Protein AF-A0A9W8ECS5-F1 (afdb_monomer_lite)

Radius of gyration: 19.47 Å; chains: 1; bounding box: 36×25×58 Å

pLDDT: mean 90.39, std 10.83, range [47.31, 98.0]

Organism: NCBI:txid2663907

Structure (mmCIF, N/CA/C/O backbone):
data_AF-A0A9W8ECS5-F1
#
_entry.id   AF-A0A9W8ECS5-F1
#
loop_
_atom_site.group_PDB
_atom_site.id
_atom_site.type_symbol
_atom_site.label_atom_id
_atom_site.label_alt_id
_atom_site.label_comp_id
_atom_site.label_asym_id
_atom_site.label_entity_id
_atom_site.label_seq_id
_atom_site.pdbx_PDB_ins_code
_atom_site.Cartn_x
_atom_site.Cartn_y
_atom_site.Cartn_z
_atom_site.occupancy
_atom_site.B_iso_or_equiv
_atom_site.auth_seq_id
_atom_site.auth_comp_id
_atom_site.auth_asym_id
_atom_site.auth_atom_id
_atom_site.pdbx_PDB_model_num
ATOM 1 N N . MET A 1 1 ? 15.245 -5.076 35.590 1.00 47.31 1 MET A N 1
ATOM 2 C CA . MET A 1 1 ? 13.837 -5.507 35.432 1.00 47.31 1 MET A CA 1
ATOM 3 C C . MET A 1 1 ? 12.947 -4.284 35.638 1.00 47.31 1 MET A C 1
ATOM 5 O O . MET A 1 1 ? 12.790 -3.841 36.770 1.00 47.31 1 MET A O 1
ATOM 9 N N . ILE A 1 2 ? 12.484 -3.638 34.563 1.00 55.31 2 ILE A N 1
ATOM 10 C CA . ILE A 1 2 ? 11.726 -2.379 34.669 1.00 55.31 2 ILE A CA 1
ATOM 11 C C . ILE A 1 2 ? 10.317 -2.710 35.168 1.00 55.31 2 ILE A C 1
ATOM 13 O O . ILE A 1 2 ? 9.509 -3.290 34.448 1.00 55.31 2 ILE A O 1
ATOM 17 N N . ARG A 1 3 ? 10.018 -2.358 36.420 1.00 56.25 3 ARG A N 1
ATOM 18 C CA . ARG A 1 3 ? 8.683 -2.520 37.005 1.00 56.25 3 ARG A CA 1
ATOM 19 C C . ARG A 1 3 ? 7.825 -1.322 36.590 1.00 56.25 3 ARG A C 1
ATOM 21 O O . ARG A 1 3 ? 7.765 -0.308 37.283 1.00 56.25 3 ARG A O 1
ATOM 28 N N . LEU A 1 4 ? 7.196 -1.417 35.421 1.00 62.25 4 LEU A N 1
ATOM 29 C CA . LEU A 1 4 ? 6.327 -0.371 34.879 1.00 62.25 4 LEU A CA 1
ATOM 30 C C . LEU A 1 4 ? 4.993 -0.329 35.648 1.00 62.25 4 LEU A C 1
ATOM 32 O O . LEU A 1 4 ? 3.977 -0.828 35.176 1.00 62.25 4 LEU A O 1
ATOM 36 N N . LYS A 1 5 ? 4.966 0.331 36.818 1.00 59.59 5 LYS A N 1
ATOM 37 C CA . LYS A 1 5 ? 3.719 0.666 37.553 1.00 59.59 5 LYS A CA 1
ATOM 38 C C . LYS A 1 5 ? 2.667 1.356 36.663 1.00 59.59 5 LYS A C 1
ATOM 40 O O . LYS A 1 5 ? 1.481 1.318 36.961 1.00 59.59 5 LYS A O 1
ATOM 45 N N . ARG A 1 6 ? 3.111 1.971 35.563 1.00 60.28 6 ARG A N 1
ATOM 46 C CA . ARG A 1 6 ? 2.316 2.768 34.625 1.00 60.28 6 ARG A CA 1
ATOM 47 C C . ARG A 1 6 ? 1.455 1.942 33.653 1.00 60.28 6 ARG A C 1
ATOM 49 O O . ARG A 1 6 ? 0.558 2.510 33.047 1.00 60.28 6 ARG A O 1
ATOM 56 N N . LEU A 1 7 ? 1.690 0.631 33.522 1.00 70.06 7 LEU A N 1
ATOM 57 C CA . LEU A 1 7 ? 0.899 -0.245 32.638 1.00 70.06 7 LEU A CA 1
ATOM 58 C C . LEU A 1 7 ? -0.254 -0.970 33.357 1.00 70.06 7 LEU A C 1
ATOM 60 O O . LEU A 1 7 ? -1.068 -1.604 32.697 1.00 70.06 7 LEU A O 1
ATOM 64 N N . ALA A 1 8 ? -0.347 -0.877 34.690 1.00 74.06 8 ALA A N 1
ATOM 65 C CA . ALA A 1 8 ? -1.255 -1.698 35.501 1.00 74.06 8 ALA A CA 1
ATOM 66 C C . ALA A 1 8 ? -2.757 -1.508 35.193 1.00 74.06 8 ALA A C 1
ATOM 68 O O . ALA A 1 8 ? -3.550 -2.383 35.521 1.00 74.06 8 ALA A O 1
ATOM 69 N 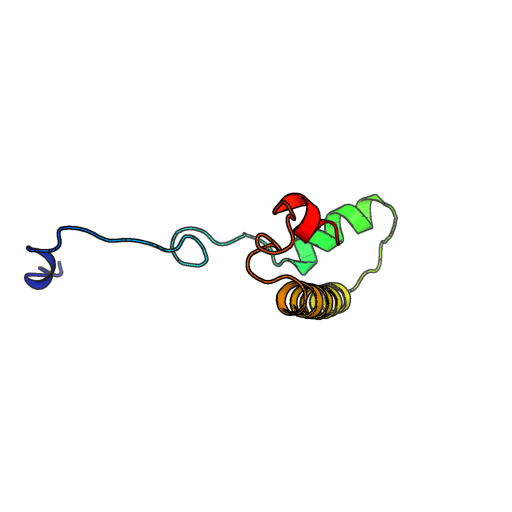N . ASN A 1 9 ? -3.136 -0.401 34.540 1.00 86.94 9 ASN A N 1
ATOM 70 C CA . ASN A 1 9 ? -4.527 -0.055 34.220 1.00 86.94 9 ASN A CA 1
ATOM 71 C C . ASN A 1 9 ? -4.807 0.044 3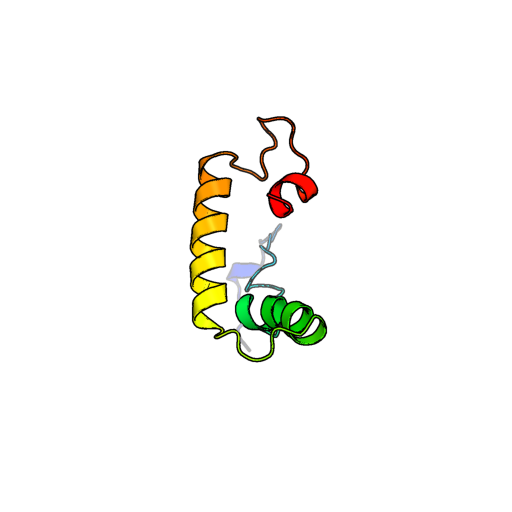2.707 1.00 86.94 9 ASN A C 1
ATOM 73 O O . ASN A 1 9 ? -5.832 0.598 32.308 1.00 86.94 9 ASN A O 1
ATOM 77 N N . ILE A 1 10 ? -3.909 -0.446 31.844 1.00 90.00 10 ILE A N 1
ATOM 78 C CA . ILE A 1 10 ? -4.165 -0.469 30.398 1.00 90.00 10 ILE A CA 1
ATOM 79 C C . ILE A 1 10 ? -5.155 -1.589 30.084 1.00 90.00 10 ILE A C 1
ATOM 81 O O . ILE A 1 10 ? -4.922 -2.747 30.416 1.00 90.00 10 ILE A O 1
ATOM 85 N N . ARG A 1 11 ? -6.262 -1.233 29.425 1.00 91.56 11 ARG A N 1
ATOM 86 C CA . ARG A 1 11 ? -7.328 -2.176 29.047 1.00 91.56 11 ARG A CA 1
ATOM 87 C C . ARG A 1 11 ? -7.324 -2.548 27.565 1.00 91.56 11 ARG A C 1
ATOM 89 O O . ARG A 1 11 ? -7.891 -3.574 27.212 1.00 91.56 11 ARG A O 1
ATOM 96 N N . LEU A 1 12 ? -6.712 -1.724 26.715 1.00 93.50 12 LEU A N 1
ATOM 97 C CA . LEU A 1 12 ? -6.614 -1.946 25.276 1.00 93.50 12 LEU A CA 1
ATOM 98 C C . LEU A 1 12 ? -5.312 -1.345 24.751 1.00 93.50 12 LEU A C 1
ATOM 100 O O . LEU A 1 12 ? -4.960 -0.218 25.099 1.00 93.50 12 LEU A O 1
ATOM 104 N N . VAL A 1 13 ? -4.636 -2.099 23.891 1.00 92.62 13 VAL A N 1
ATOM 105 C CA . VAL A 1 13 ? -3.521 -1.625 23.075 1.00 92.62 13 VAL A CA 1
ATOM 106 C C . VAL A 1 13 ? -3.831 -2.010 21.637 1.00 92.62 13 VAL A C 1
ATOM 108 O O . VAL A 1 13 ? -4.087 -3.178 21.355 1.00 92.62 13 VAL A O 1
ATOM 111 N N . THR A 1 14 ? -3.837 -1.026 20.745 1.00 95.69 14 THR A N 1
ATOM 112 C CA . THR A 1 14 ? -3.981 -1.231 19.303 1.00 95.69 14 THR A CA 1
ATOM 113 C C . THR A 1 14 ? -2.638 -1.002 18.633 1.00 95.69 14 THR A C 1
ATOM 115 O O . THR A 1 14 ? -1.909 -0.087 19.018 1.00 95.69 14 THR A O 1
ATOM 118 N N . PHE A 1 15 ? -2.337 -1.805 17.621 1.00 96.06 15 PHE A N 1
ATOM 119 C CA . PHE A 1 15 ? -1.123 -1.682 16.827 1.00 96.06 15 PHE A CA 1
ATOM 120 C C . PHE A 1 15 ? -1.498 -1.437 15.374 1.00 96.06 15 PHE A C 1
ATOM 122 O O . PHE A 1 15 ? -2.431 -2.063 14.868 1.00 96.06 15 PHE A O 1
ATOM 129 N N . ASP A 1 16 ? -0.750 -0.555 14.718 1.00 96.25 16 ASP A N 1
ATOM 130 C CA . ASP A 1 16 ? -0.618 -0.644 13.271 1.00 96.25 16 ASP A CA 1
ATOM 131 C C . ASP A 1 16 ? 0.312 -1.818 12.925 1.00 96.25 16 ASP A C 1
ATOM 133 O O . ASP A 1 16 ? 1.123 -2.246 13.751 1.00 96.25 16 ASP A O 1
ATOM 137 N N . LEU A 1 17 ? 0.158 -2.393 11.734 1.00 96.00 17 LEU A N 1
ATOM 138 C CA . LEU A 1 17 ? 0.955 -3.544 11.317 1.00 96.00 17 LEU A CA 1
ATOM 139 C C . LEU A 1 17 ? 2.346 -3.115 10.830 1.00 96.00 17 LEU A C 1
ATOM 141 O O . LEU A 1 17 ? 3.344 -3.719 11.232 1.00 96.00 17 LEU A O 1
ATOM 145 N N . PHE A 1 18 ? 2.412 -2.110 9.955 1.00 93.56 18 PHE A N 1
ATOM 146 C CA . PHE A 1 18 ? 3.616 -1.796 9.190 1.00 93.56 18 PHE A CA 1
ATOM 147 C C . PHE A 1 18 ? 4.657 -1.098 10.069 1.00 93.56 18 PHE A C 1
ATOM 149 O O . PHE A 1 18 ? 4.333 -0.211 10.854 1.00 93.56 18 PHE A O 1
ATOM 156 N N . ASP A 1 19 ? 5.911 -1.543 9.975 1.00 91.56 19 ASP A N 1
ATOM 157 C CA . ASP A 1 19 ? 7.056 -1.038 10.755 1.00 91.56 19 ASP A CA 1
ATOM 158 C C . ASP A 1 19 ? 6.881 -1.135 12.290 1.00 91.56 19 ASP A C 1
ATOM 160 O O . ASP A 1 19 ? 7.656 -0.593 13.073 1.00 91.56 19 ASP A O 1
ATOM 164 N N . THR A 1 20 ? 5.854 -1.866 12.736 1.00 94.81 20 THR A N 1
ATOM 165 C CA . THR A 1 20 ? 5.552 -2.109 14.152 1.00 94.81 20 THR A CA 1
ATOM 166 C C . THR A 1 20 ? 5.552 -3.603 14.450 1.00 94.81 20 THR A C 1
ATOM 168 O O . THR A 1 20 ? 6.307 -4.074 15.299 1.00 94.81 20 THR A O 1
ATOM 171 N N . LEU A 1 21 ? 4.716 -4.365 13.742 1.00 96.56 21 LEU A N 1
ATOM 172 C CA . LEU A 1 21 ? 4.608 -5.820 13.883 1.00 96.56 21 LEU A CA 1
ATOM 173 C C . LEU A 1 21 ? 5.148 -6.563 12.652 1.00 96.56 21 LEU A C 1
ATOM 175 O O . LEU A 1 21 ? 5.475 -7.745 12.745 1.00 96.56 21 LEU A O 1
ATOM 179 N N . TYR A 1 22 ? 5.242 -5.887 11.505 1.00 95.00 22 TYR A N 1
ATOM 180 C CA . TYR A 1 22 ? 5.717 -6.453 10.249 1.00 95.00 22 TYR A CA 1
ATOM 181 C C . TYR A 1 22 ? 6.463 -5.418 9.403 1.00 95.00 22 TYR A C 1
ATOM 183 O O . TYR A 1 22 ? 6.003 -4.292 9.222 1.00 95.00 22 TYR A O 1
ATOM 191 N N . MET A 1 23 ? 7.574 -5.847 8.806 1.00 94.12 23 MET A N 1
ATOM 192 C CA . MET A 1 23 ? 8.301 -5.103 7.784 1.00 94.12 23 MET A CA 1
ATOM 193 C C . MET A 1 23 ? 8.680 -6.065 6.648 1.00 94.12 23 MET A C 1
ATOM 195 O O . MET A 1 23 ? 9.191 -7.155 6.929 1.00 94.12 23 MET A O 1
ATOM 199 N N . PRO A 1 24 ? 8.448 -5.703 5.373 1.00 92.06 24 PRO A N 1
ATOM 200 C CA . PRO A 1 24 ? 8.954 -6.476 4.246 1.00 92.06 24 PRO A CA 1
ATOM 201 C C . PRO A 1 24 ? 10.477 -6.638 4.317 1.00 92.06 24 PRO A C 1
ATOM 203 O O . PRO A 1 24 ? 11.197 -5.693 4.626 1.00 92.06 24 PRO A O 1
ATOM 206 N N . ALA A 1 25 ? 10.978 -7.832 3.988 1.00 92.38 25 ALA A N 1
ATOM 207 C CA . ALA A 1 25 ? 12.418 -8.113 3.991 1.00 92.38 25 ALA A CA 1
ATOM 208 C C . ALA A 1 25 ? 13.183 -7.379 2.873 1.00 92.38 25 ALA A C 1
ATOM 210 O O . ALA A 1 25 ? 14.403 -7.247 2.936 1.00 92.38 25 ALA A O 1
ATOM 211 N N . GLU A 1 26 ? 12.474 -6.927 1.839 1.00 91.75 26 GLU A N 1
ATOM 212 C CA . GLU A 1 26 ? 13.038 -6.292 0.653 1.00 91.75 26 GLU A CA 1
ATOM 213 C C . GLU A 1 26 ? 12.316 -4.977 0.361 1.00 91.75 26 GLU A C 1
ATOM 215 O O . GLU A 1 26 ? 11.142 -4.805 0.693 1.00 91.75 26 GLU A O 1
ATOM 220 N N . SER A 1 27 ? 13.009 -4.052 -0.304 1.00 91.38 27 SER A N 1
ATOM 221 C CA . SER A 1 27 ? 12.381 -2.830 -0.798 1.00 91.38 27 SER A CA 1
ATOM 222 C C . SER A 1 27 ? 11.389 -3.135 -1.923 1.00 91.38 27 SER A C 1
ATOM 224 O O . SER A 1 27 ? 11.576 -4.071 -2.705 1.00 91.38 27 SER A O 1
ATOM 226 N N . VAL A 1 28 ? 10.390 -2.260 -2.083 1.00 91.25 28 VAL A N 1
ATOM 227 C CA . VAL A 1 28 ? 9.426 -2.305 -3.198 1.00 91.25 28 VAL A CA 1
ATOM 228 C C . VAL A 1 28 ? 10.139 -2.426 -4.547 1.00 91.25 28 VAL A C 1
ATOM 230 O O . VAL A 1 28 ? 9.756 -3.240 -5.383 1.00 91.25 28 VAL A O 1
ATOM 233 N N . SER A 1 29 ? 11.230 -1.681 -4.742 1.00 92.94 29 SER A N 1
ATOM 234 C CA . SER A 1 29 ? 12.012 -1.720 -5.978 1.00 92.94 29 SER A CA 1
ATOM 235 C C . SER A 1 29 ? 12.619 -3.091 -6.276 1.00 92.94 29 SER A C 1
ATOM 237 O O . SER A 1 29 ? 12.563 -3.533 -7.422 1.00 92.94 29 SER A O 1
ATOM 239 N N . ILE A 1 30 ? 13.144 -3.798 -5.270 1.00 91.12 30 ILE A N 1
ATOM 240 C CA . ILE A 1 30 ? 13.679 -5.158 -5.440 1.00 91.12 30 ILE A CA 1
ATOM 241 C C . ILE A 1 30 ? 12.541 -6.140 -5.727 1.00 91.12 30 ILE A C 1
ATOM 243 O O . ILE A 1 30 ? 12.632 -6.943 -6.660 1.00 91.12 30 ILE A O 1
ATOM 247 N N . THR A 1 31 ? 11.447 -6.051 -4.967 1.00 92.81 31 THR A N 1
ATOM 248 C CA . THR A 1 31 ? 10.284 -6.930 -5.135 1.00 92.81 31 THR A CA 1
ATOM 249 C C . THR A 1 31 ? 9.688 -6.817 -6.540 1.00 92.81 31 THR A C 1
ATOM 251 O O . THR A 1 31 ? 9.368 -7.839 -7.146 1.00 92.81 31 THR A O 1
ATOM 254 N N . TYR A 1 32 ? 9.604 -5.603 -7.089 1.00 91.94 32 TYR A N 1
ATOM 255 C CA . TYR A 1 32 ? 9.061 -5.343 -8.426 1.00 91.94 32 TYR A CA 1
ATOM 256 C C . TYR A 1 32 ? 10.069 -5.635 -9.550 1.00 91.94 32 TYR A C 1
ATOM 258 O O . TYR A 1 32 ? 9.666 -6.034 -10.642 1.00 91.94 32 TYR A O 1
ATOM 266 N N . ALA A 1 33 ? 11.379 -5.509 -9.307 1.00 91.81 33 ALA A N 1
ATOM 267 C CA . ALA A 1 33 ? 12.401 -5.853 -10.301 1.00 91.81 33 ALA A CA 1
ATOM 268 C C . ALA A 1 33 ? 12.419 -7.354 -10.635 1.00 91.81 33 ALA A C 1
ATOM 270 O O . ALA A 1 33 ? 12.664 -7.735 -11.780 1.00 91.81 33 ALA A O 1
ATOM 271 N N . ARG A 1 34 ? 12.155 -8.223 -9.651 1.00 90.06 34 A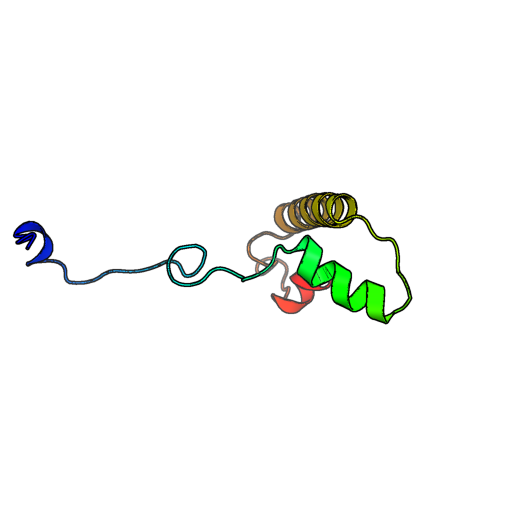RG A N 1
ATOM 272 C CA . ARG A 1 34 ? 12.287 -9.681 -9.798 1.00 90.06 34 ARG A CA 1
ATOM 273 C C . ARG A 1 34 ? 11.368 -10.278 -10.881 1.00 90.06 34 ARG A C 1
ATOM 275 O O . ARG A 1 34 ? 11.880 -11.034 -11.708 1.00 90.06 34 ARG A O 1
ATOM 282 N N . PRO A 1 35 ? 10.052 -9.981 -10.936 1.00 91.19 35 PRO A N 1
ATOM 283 C CA . PRO A 1 35 ? 9.210 -10.410 -12.053 1.00 91.19 35 PRO A CA 1
ATOM 284 C C . PRO A 1 35 ? 9.711 -9.883 -13.402 1.00 91.19 35 PRO A C 1
ATOM 286 O O . PRO A 1 35 ? 9.784 -10.645 -14.360 1.00 91.19 35 PRO A O 1
ATOM 289 N N . LEU A 1 36 ? 10.134 -8.618 -13.473 1.00 90.69 36 LEU A N 1
ATOM 290 C CA . LEU A 1 36 ? 10.616 -8.007 -14.716 1.00 90.69 36 LEU A CA 1
ATOM 291 C C . LEU A 1 36 ? 11.869 -8.721 -15.247 1.00 90.69 36 LEU A C 1
ATOM 293 O O . LEU A 1 36 ? 11.941 -9.059 -16.427 1.00 90.69 36 LEU A O 1
ATOM 297 N N . GLN A 1 37 ? 12.818 -9.056 -14.374 1.00 90.50 37 GLN A N 1
ATOM 298 C CA . GLN A 1 37 ? 14.002 -9.832 -14.753 1.00 90.50 37 GLN A CA 1
ATOM 299 C C . GLN A 1 37 ? 13.635 -11.213 -15.314 1.00 90.50 37 GLN A C 1
ATOM 301 O O . GLN A 1 37 ? 14.208 -11.636 -16.317 1.00 90.50 37 GLN A O 1
ATOM 306 N N . ARG A 1 38 ? 12.636 -11.893 -14.730 1.00 90.44 38 ARG A N 1
ATOM 307 C CA . ARG A 1 38 ? 12.130 -13.183 -15.243 1.00 90.44 38 ARG A CA 1
ATOM 308 C C . ARG A 1 38 ? 11.493 -13.066 -16.630 1.00 90.44 38 ARG A C 1
ATOM 310 O O . ARG A 1 38 ? 11.497 -14.042 -17.370 1.00 90.44 38 ARG A O 1
ATOM 317 N N . HIS A 1 39 ? 10.986 -11.889 -16.985 1.00 93.25 39 HIS A N 1
ATOM 318 C CA . HIS A 1 39 ? 10.402 -11.592 -18.294 1.00 93.25 39 HIS A CA 1
ATOM 319 C C . HIS A 1 39 ? 11.394 -10.957 -19.288 1.00 93.25 39 HIS A C 1
ATOM 321 O O . HIS A 1 39 ? 10.979 -10.463 -20.331 1.00 93.25 39 HIS A O 1
ATOM 327 N N . GLY A 1 40 ? 12.701 -10.989 -18.999 1.00 92.31 40 GLY A N 1
ATOM 328 C CA . GLY A 1 40 ? 13.751 -10.558 -19.931 1.00 92.31 40 GLY A CA 1
ATOM 329 C C . GLY A 1 40 ? 14.256 -9.127 -19.729 1.00 92.31 40 GLY A C 1
ATOM 330 O O . GLY A 1 40 ? 15.131 -8.679 -20.469 1.00 92.31 40 GLY A O 1
ATOM 331 N N . PHE A 1 41 ? 13.783 -8.408 -18.709 1.00 89.75 41 PHE A N 1
ATOM 332 C CA . PHE A 1 41 ? 14.272 -7.065 -18.397 1.00 89.75 41 PHE A CA 1
ATOM 333 C C . PHE A 1 41 ? 15.487 -7.118 -17.451 1.00 89.75 41 PHE A C 1
ATOM 335 O O . PHE A 1 41 ? 15.379 -6.897 -16.245 1.00 89.75 41 PHE A O 1
ATOM 342 N N . ALA A 1 42 ? 16.667 -7.425 -17.998 1.00 78.56 42 ALA A N 1
ATOM 343 C CA . ALA A 1 42 ? 17.875 -7.730 -17.219 1.00 78.56 42 ALA A CA 1
ATOM 344 C C . ALA A 1 42 ? 18.597 -6.517 -16.585 1.00 78.56 42 ALA A C 1
ATOM 346 O O . ALA A 1 42 ? 19.481 -6.703 -15.749 1.00 78.56 42 ALA A O 1
ATOM 347 N N . HIS A 1 43 ? 18.238 -5.277 -16.941 1.00 83.69 43 HIS A N 1
ATOM 348 C CA . HIS A 1 43 ? 19.010 -4.075 -16.571 1.00 83.69 43 HIS A CA 1
ATOM 349 C C . HIS A 1 43 ? 18.170 -2.941 -15.970 1.00 83.69 43 HIS A C 1
ATOM 351 O O . HIS A 1 43 ? 18.511 -1.764 -16.102 1.00 83.69 43 HIS A O 1
ATOM 357 N N . ILE A 1 44 ? 17.062 -3.269 -15.302 1.00 86.25 44 ILE A N 1
ATOM 358 C CA . ILE A 1 44 ? 16.259 -2.246 -14.628 1.00 86.25 44 ILE A CA 1
ATOM 359 C C . ILE A 1 44 ? 16.956 -1.814 -13.338 1.00 86.25 44 ILE A C 1
ATOM 361 O O . ILE A 1 44 ? 17.147 -2.603 -12.415 1.00 86.25 44 ILE A O 1
ATOM 365 N N . ARG A 1 45 ? 17.310 -0.530 -13.283 1.00 87.94 45 ARG A N 1
ATOM 366 C CA . ARG A 1 45 ? 17.852 0.117 -12.089 1.00 87.94 45 ARG A CA 1
ATOM 367 C C . ARG A 1 45 ? 16.764 0.279 -11.027 1.00 87.94 45 ARG A C 1
ATOM 369 O O . ARG A 1 45 ? 15.655 0.718 -11.342 1.00 87.94 45 ARG A O 1
ATOM 376 N N . SER A 1 46 ? 17.079 -0.037 -9.774 1.00 86.00 46 SER A N 1
ATOM 377 C CA . SER A 1 46 ? 16.122 0.017 -8.660 1.00 86.00 46 SER A CA 1
ATOM 378 C C . SER A 1 46 ? 15.561 1.428 -8.451 1.00 86.00 46 SER A C 1
ATOM 380 O O . SER A 1 46 ? 14.387 1.575 -8.116 1.00 86.00 46 SER A O 1
ATOM 382 N N . GLU A 1 47 ? 16.350 2.468 -8.727 1.00 90.12 47 GLU A N 1
ATOM 383 C CA . GLU A 1 47 ? 15.960 3.872 -8.582 1.00 90.12 47 GLU A CA 1
ATOM 384 C C . GLU A 1 47 ? 14.858 4.269 -9.570 1.00 90.12 47 GLU A C 1
ATOM 386 O O . GLU A 1 47 ? 13.995 5.088 -9.244 1.00 90.12 47 GLU A O 1
ATOM 391 N N . VAL A 1 48 ? 14.856 3.668 -10.766 1.00 92.00 48 VAL A N 1
ATOM 392 C CA . VAL A 1 48 ? 13.815 3.900 -11.777 1.00 92.00 48 VAL A CA 1
ATOM 393 C C . VAL A 1 48 ? 12.484 3.346 -11.281 1.00 92.00 48 VAL A C 1
ATOM 395 O O . VAL A 1 48 ? 11.478 4.046 -11.347 1.00 92.00 48 VAL A O 1
ATOM 398 N N . ILE A 1 49 ? 12.492 2.135 -10.714 1.00 93.69 49 ILE A N 1
ATOM 399 C CA . ILE A 1 49 ? 11.290 1.518 -10.139 1.00 93.69 49 ILE A CA 1
ATOM 400 C C . ILE A 1 49 ? 10.799 2.328 -8.940 1.00 93.69 49 ILE A C 1
ATOM 402 O O . ILE A 1 49 ? 9.617 2.648 -8.879 1.00 93.69 49 ILE A O 1
ATOM 406 N N . SER A 1 50 ? 11.687 2.712 -8.017 1.00 92.88 50 SER A N 1
ATOM 407 C CA . SER A 1 50 ? 11.311 3.521 -6.850 1.00 92.88 50 SER A CA 1
ATOM 408 C C . SER A 1 50 ? 10.667 4.849 -7.257 1.00 92.88 50 SER A C 1
ATOM 410 O O . SER A 1 50 ? 9.642 5.234 -6.700 1.00 92.88 50 SER A O 1
ATOM 412 N N . THR A 1 51 ? 11.247 5.539 -8.245 1.00 94.88 51 THR A N 1
ATOM 413 C CA . THR A 1 51 ? 10.736 6.830 -8.730 1.00 94.88 51 THR A CA 1
ATOM 414 C C . THR A 1 51 ? 9.389 6.668 -9.428 1.00 94.88 51 THR A C 1
ATOM 416 O O . THR A 1 51 ? 8.466 7.437 -9.162 1.00 94.88 51 THR A O 1
ATOM 419 N N . ALA A 1 52 ? 9.260 5.660 -10.296 1.00 94.31 52 ALA A N 1
ATOM 420 C CA . ALA A 1 52 ? 8.012 5.369 -10.993 1.00 94.31 52 ALA A CA 1
ATOM 421 C C . ALA A 1 52 ? 6.900 4.990 -10.006 1.00 94.31 52 ALA A C 1
ATOM 423 O O . ALA A 1 52 ? 5.828 5.582 -10.052 1.00 94.31 52 ALA A O 1
ATOM 424 N N . PHE A 1 53 ? 7.185 4.096 -9.055 1.00 95.06 53 PHE A N 1
ATOM 425 C CA . PHE A 1 53 ? 6.239 3.696 -8.017 1.00 95.06 53 PHE A CA 1
ATOM 426 C C . PHE A 1 53 ? 5.771 4.894 -7.187 1.00 95.06 53 PHE A C 1
ATOM 428 O O . PHE A 1 53 ? 4.572 5.103 -7.038 1.00 95.06 53 PHE A O 1
ATOM 435 N N . ALA A 1 54 ? 6.699 5.713 -6.679 1.00 95.69 54 ALA A N 1
ATOM 436 C CA . ALA A 1 54 ? 6.352 6.874 -5.861 1.00 95.69 54 ALA A CA 1
ATOM 437 C C . ALA A 1 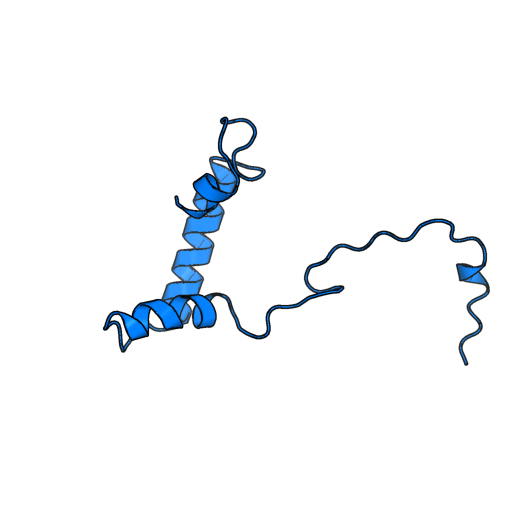54 ? 5.463 7.872 -6.620 1.00 95.69 54 ALA A C 1
ATOM 439 O O . ALA A 1 54 ? 4.541 8.450 -6.041 1.00 95.69 54 ALA A O 1
ATOM 440 N N . ARG A 1 55 ? 5.725 8.060 -7.919 1.00 97.12 55 ARG A N 1
ATOM 441 C CA . ARG A 1 55 ? 4.906 8.903 -8.788 1.00 97.12 55 ARG A CA 1
ATOM 442 C C . ARG A 1 55 ? 3.511 8.309 -8.993 1.00 97.12 55 ARG A C 1
ATOM 444 O O . ARG A 1 55 ? 2.543 8.988 -8.662 1.00 97.12 55 ARG A O 1
ATOM 451 N N . SER A 1 56 ? 3.411 7.073 -9.485 1.00 96.25 56 SER A N 1
ATOM 452 C CA . SER A 1 56 ? 2.128 6.415 -9.764 1.00 96.25 56 SER A CA 1
ATOM 453 C C . SER A 1 56 ? 1.270 6.318 -8.506 1.00 96.25 56 SER A C 1
ATOM 455 O O . SER A 1 56 ? 0.123 6.750 -8.516 1.00 96.25 56 SER A O 1
ATOM 457 N N . PHE A 1 57 ? 1.853 5.887 -7.382 1.00 96.69 57 PHE A N 1
ATOM 458 C CA . PHE A 1 57 ? 1.159 5.812 -6.097 1.00 96.69 57 PHE A CA 1
ATOM 459 C C . PHE A 1 57 ? 0.590 7.171 -5.671 1.00 96.69 57 PHE A C 1
ATOM 461 O O . PHE A 1 57 ? -0.548 7.256 -5.215 1.00 96.69 57 PHE A O 1
ATOM 468 N N . LYS A 1 58 ? 1.353 8.261 -5.840 1.00 97.69 58 LYS A N 1
ATOM 469 C CA . LYS A 1 58 ? 0.881 9.613 -5.511 1.00 97.69 58 LYS A CA 1
ATOM 470 C C . LYS A 1 58 ? -0.270 10.054 -6.415 1.00 97.69 58 LYS A C 1
ATOM 472 O O . LYS A 1 58 ? -1.217 10.665 -5.919 1.00 97.69 58 LYS A O 1
ATOM 477 N N . GLU A 1 59 ? -0.176 9.784 -7.714 1.00 97.81 59 GLU A N 1
ATOM 478 C CA . GLU A 1 59 ? -1.213 10.116 -8.695 1.00 97.81 59 GLU A CA 1
ATOM 479 C C . GLU A 1 59 ? -2.521 9.393 -8.345 1.00 97.81 59 GLU A C 1
ATOM 481 O O . GLU A 1 59 ? -3.544 10.051 -8.133 1.00 97.81 59 GLU A O 1
ATOM 486 N N . ILE A 1 60 ? -2.472 8.071 -8.152 1.00 97.56 60 ILE A N 1
ATOM 487 C CA . ILE A 1 60 ? -3.668 7.283 -7.857 1.00 97.56 60 ILE A CA 1
ATOM 488 C C . ILE A 1 60 ? -4.250 7.557 -6.466 1.00 97.56 60 ILE A C 1
ATOM 490 O O . ILE A 1 60 ? -5.465 7.635 -6.307 1.00 97.56 60 ILE A O 1
ATOM 494 N N . HIS A 1 61 ? -3.409 7.806 -5.459 1.00 97.12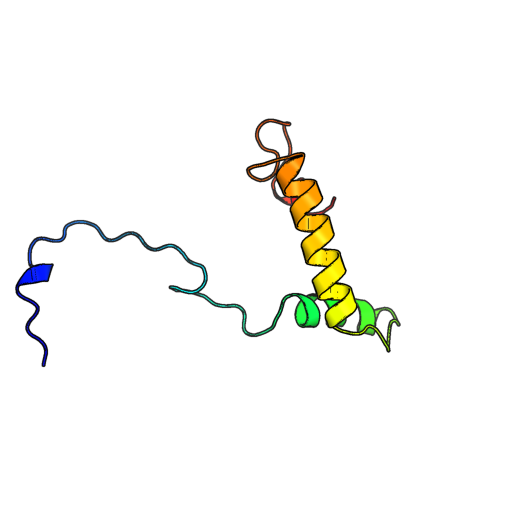 61 HIS A N 1
ATOM 495 C CA . HIS A 1 61 ? -3.863 8.166 -4.115 1.00 97.12 61 HIS A CA 1
ATOM 496 C C . HIS A 1 61 ? -4.552 9.530 -4.091 1.00 97.12 61 HIS A C 1
ATOM 498 O O . HIS A 1 61 ? -5.476 9.749 -3.308 1.00 97.12 61 HIS A O 1
ATOM 504 N N . THR A 1 62 ? -4.105 10.456 -4.940 1.00 97.81 62 THR A N 1
ATOM 505 C CA . THR A 1 62 ? -4.718 11.781 -5.065 1.00 97.81 62 THR A CA 1
ATOM 506 C C . THR A 1 62 ? -6.049 11.704 -5.810 1.00 97.81 62 THR A C 1
ATOM 508 O O . THR A 1 62 ? -7.012 12.341 -5.392 1.00 97.81 62 THR A O 1
ATOM 511 N N . ALA A 1 63 ? -6.115 10.920 -6.890 1.00 97.44 63 ALA A N 1
ATOM 512 C CA . ALA A 1 63 ? -7.328 10.756 -7.690 1.00 97.44 63 ALA A CA 1
ATOM 513 C C . ALA A 1 63 ? -8.405 9.920 -6.974 1.00 97.44 63 ALA A C 1
ATOM 515 O O . ALA A 1 63 ? -9.585 10.264 -7.003 1.00 97.44 63 ALA A O 1
ATOM 516 N N . TYR A 1 64 ? -7.991 8.845 -6.303 1.00 97.62 64 TYR A N 1
ATOM 517 C CA . TYR A 1 64 ? -8.864 7.836 -5.710 1.00 97.62 64 TYR A CA 1
ATOM 518 C C . TYR A 1 64 ? -8.393 7.483 -4.285 1.00 97.62 64 TYR A C 1
ATOM 520 O O . TYR A 1 64 ? -7.832 6.410 -4.060 1.00 97.62 64 TYR A O 1
ATOM 528 N N . PRO A 1 65 ? -8.589 8.356 -3.282 1.00 97.44 65 PRO A N 1
ATOM 529 C CA . PRO A 1 65 ? -8.138 8.096 -1.913 1.00 97.44 65 PRO A CA 1
ATOM 530 C C . PRO A 1 65 ? -8.826 6.869 -1.295 1.00 97.44 65 PRO A C 1
ATOM 532 O O . PRO A 1 65 ? -9.889 6.437 -1.745 1.00 97.44 65 PRO A O 1
ATOM 535 N N . CYS A 1 66 ? -8.231 6.317 -0.230 1.00 96.81 66 CYS A N 1
ATOM 536 C CA . CYS A 1 66 ? -8.755 5.146 0.490 1.00 96.81 66 CYS A CA 1
ATOM 537 C C . CYS A 1 66 ? -9.075 3.966 -0.446 1.00 96.81 66 CYS A C 1
ATOM 539 O O . CYS A 1 66 ? -10.166 3.396 -0.391 1.00 96.81 66 CYS A O 1
ATOM 541 N N . TYR A 1 67 ? -8.129 3.630 -1.327 1.00 97.75 67 TYR A N 1
ATOM 542 C CA . TYR A 1 67 ? -8.265 2.573 -2.333 1.00 97.75 67 TYR A CA 1
ATOM 543 C C . TYR A 1 67 ? -9.438 2.771 -3.314 1.00 97.75 67 TYR A C 1
ATOM 545 O O . TYR A 1 67 ? -9.964 1.806 -3.860 1.00 97.75 67 TYR A O 1
ATOM 553 N N . GLY A 1 68 ? -9.879 4.017 -3.519 1.00 98.00 68 GLY A N 1
ATOM 554 C CA . GLY A 1 68 ? -10.960 4.356 -4.445 1.00 98.00 68 GLY A CA 1
ATOM 555 C C . GLY A 1 68 ? -12.355 3.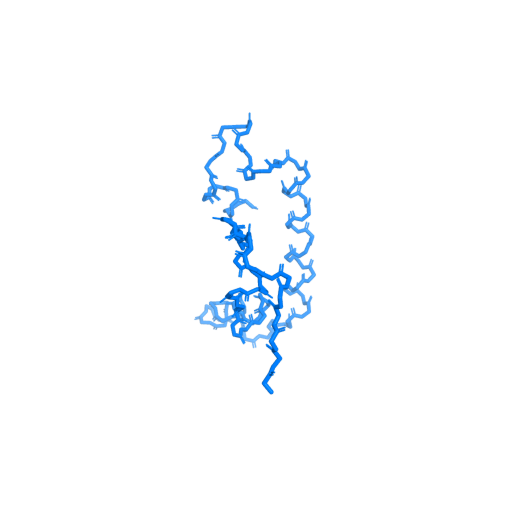927 -3.990 1.00 98.00 68 GLY A C 1
ATOM 556 O O . GLY A 1 68 ? -13.272 3.881 -4.809 1.00 98.00 68 GLY A O 1
ATOM 557 N N . PHE A 1 69 ? -12.553 3.656 -2.695 1.00 97.38 69 PHE A N 1
ATOM 558 C CA . PHE A 1 69 ? -13.831 3.158 -2.176 1.00 97.38 69 PHE A CA 1
ATOM 559 C C . PHE A 1 69 ? -15.018 4.076 -2.513 1.00 97.38 69 PHE A C 1
ATOM 561 O O . PHE A 1 69 ? -16.069 3.611 -2.948 1.00 97.38 69 PHE A O 1
ATOM 568 N N . ALA A 1 70 ? -14.838 5.394 -2.388 1.00 97.50 70 ALA A N 1
ATOM 569 C CA . ALA A 1 70 ? -15.873 6.374 -2.732 1.00 97.50 70 ALA A CA 1
ATOM 570 C C . ALA A 1 70 ? -16.192 6.423 -4.240 1.00 97.50 70 ALA A C 1
ATOM 572 O O . ALA A 1 70 ? -17.271 6.867 -4.622 1.00 97.50 70 ALA A O 1
ATOM 573 N N . ALA A 1 71 ? -15.272 5.951 -5.084 1.00 96.69 71 ALA A N 1
ATOM 574 C CA . ALA A 1 71 ? -15.439 5.837 -6.530 1.00 96.69 71 ALA A CA 1
ATOM 575 C C . ALA A 1 71 ? -15.933 4.441 -6.965 1.00 96.69 71 ALA A C 1
ATOM 577 O O . ALA A 1 71 ? -15.980 4.151 -8.156 1.00 96.69 71 ALA A O 1
ATOM 578 N N . GLY A 1 72 ? -16.299 3.566 -6.018 1.00 97.69 72 GLY A N 1
ATOM 579 C CA . GLY A 1 72 ? -16.774 2.210 -6.310 1.00 97.69 72 GLY A CA 1
ATOM 580 C C . GLY A 1 72 ? -15.672 1.225 -6.713 1.00 97.69 72 GLY A C 1
ATOM 581 O O . GLY A 1 72 ? -15.983 0.156 -7.237 1.00 97.69 72 GLY A O 1
ATOM 582 N N . MET A 1 73 ? -14.400 1.559 -6.476 1.00 97.81 73 MET A N 1
ATOM 583 C CA . MET A 1 73 ? -13.278 0.663 -6.752 1.00 97.81 73 MET A CA 1
ATOM 584 C C . MET A 1 73 ? -13.105 -0.368 -5.634 1.00 97.81 73 MET A C 1
ATOM 586 O O . MET A 1 73 ? -13.298 -0.091 -4.448 1.00 97.81 73 MET A O 1
ATOM 590 N N . THR A 1 74 ? -12.669 -1.562 -6.016 1.00 97.94 74 THR A N 1
ATOM 591 C CA . THR A 1 74 ? -12.062 -2.517 -5.088 1.00 97.94 74 THR A CA 1
ATOM 592 C C . THR A 1 74 ? -10.595 -2.162 -4.856 1.00 97.94 74 THR A C 1
ATOM 594 O O . THR A 1 74 ? -9.934 -1.592 -5.724 1.00 97.94 74 THR A O 1
ATOM 597 N N . SER A 1 75 ? -10.039 -2.586 -3.719 1.00 97.25 75 SER A N 1
ATOM 598 C CA . SER A 1 75 ? -8.608 -2.405 -3.446 1.00 97.25 75 SER A CA 1
ATOM 599 C C . SER A 1 75 ? -7.711 -3.072 -4.486 1.00 97.25 75 SER A C 1
ATOM 601 O O . SER A 1 75 ? -6.633 -2.562 -4.766 1.00 97.25 75 SER A O 1
ATOM 603 N N . LYS A 1 76 ? -8.156 -4.181 -5.091 1.00 97.69 76 LYS A N 1
ATOM 604 C CA . LYS A 1 76 ? -7.424 -4.824 -6.183 1.00 97.69 76 LYS A CA 1
ATOM 605 C C . LYS A 1 76 ? -7.367 -3.926 -7.421 1.00 97.69 76 LYS A C 1
ATOM 607 O O . LYS A 1 76 ? -6.283 -3.722 -7.941 1.00 97.69 76 LYS A O 1
ATOM 612 N N . GLN A 1 77 ? -8.506 -3.379 -7.851 1.00 97.25 77 GLN A N 1
ATOM 613 C CA . GLN A 1 77 ? -8.553 -2.463 -8.997 1.00 97.25 77 GLN A CA 1
ATOM 614 C C . GLN A 1 77 ? -7.669 -1.244 -8.760 1.00 97.25 77 GLN A C 1
ATOM 616 O O . GLN A 1 77 ? -6.931 -0.854 -9.646 1.00 97.25 77 GLN A O 1
ATOM 621 N N . TRP A 1 78 ? -7.670 -0.702 -7.543 1.00 97.88 78 TRP A N 1
ATOM 622 C CA . TRP A 1 78 ? -6.795 0.412 -7.194 1.00 97.88 78 TRP A CA 1
ATOM 623 C C . TRP A 1 78 ? -5.302 0.093 -7.353 1.00 97.88 78 TRP A C 1
ATOM 625 O O . TRP A 1 78 ? -4.531 0.972 -7.696 1.00 97.88 78 TRP A O 1
ATOM 635 N N . TRP A 1 79 ? -4.874 -1.148 -7.108 1.00 96.62 79 TRP A N 1
ATOM 636 C CA . TRP A 1 79 ? -3.480 -1.561 -7.317 1.00 96.62 79 TRP A CA 1
ATOM 637 C C . TRP A 1 79 ? -3.153 -1.964 -8.764 1.00 96.62 79 TRP A C 1
ATOM 639 O O . TRP A 1 79 ? -1.973 -2.122 -9.075 1.00 96.62 79 TRP A O 1
ATOM 649 N N . ASP A 1 80 ? -4.161 -2.176 -9.614 1.00 94.56 80 ASP A N 1
ATOM 650 C CA . ASP A 1 80 ? -3.986 -2.563 -11.022 1.00 94.56 80 ASP A CA 1
ATOM 651 C C . ASP A 1 80 ? -3.861 -1.344 -11.968 1.00 94.56 80 ASP A C 1
ATOM 653 O O . ASP A 1 80 ? -3.491 -1.522 -13.130 1.00 94.56 80 ASP A O 1
ATOM 657 N N . GLU A 1 81 ? -4.179 -0.140 -11.483 1.00 84.19 81 GLU A N 1
ATOM 658 C CA . GLU A 1 81 ? -4.120 1.151 -12.197 1.00 84.19 81 GLU A CA 1
ATOM 659 C C . GLU A 1 81 ? -2.754 1.847 -12.026 1.00 84.19 81 GLU A C 1
ATOM 661 O O . GLU A 1 81 ? -2.228 2.374 -13.035 1.00 84.19 81 GLU A O 1
#

InterPro domains:
  IPR044924 HAD-superfamily hydrolase, subfamily IA, REG-2-like, capping domain superfamily [G3DSA:1.10.150.720] (27-81)
  IPR051828 HAD-like hydrolase domain-containing protein [PTHR46191] (5-80)

Secondary structure (DSSP, 8-state):
----GGGTT-------SBTTTB--SS-HHHHHHHHHHHTT-TT--HHHHHHHHHHHHHHHHHHSTGGGGGGT--HHHHHH-

Foldseek 3Di:
DDPPPPCPPDPDDDDDCDPTVDHDPDDPLVVVVVVVVVVPNVDDDSVVVVVVCVVLVVVLCVVQNPCNVVVVHDVVVSVVD

Sequence (81 aa):
MIRLKRLANIRLVTFDLFDTLYMPAESVSITYARPLQRHGFAHIRSEVISTAFARSFKEIHTAYPCYGFAAGMTSKQWWDE